Protein AF-A0A377W4S7-F1 (afdb_monomer_lite)

InterPro domains:
  IPR021730 YdbH-like [PF11739] (4-82)

Sequence (94 aa):
MTKSRWPLAGVKVTQQGVDGRLQAILRAHEQQMGDFTLHLDGQASDFLPDSGRWQWRYWGEGHLPRWQARWDVKGSGEWRGQCYYPEQPLHRLR

Foldseek 3Di:
DDDDDDPDPFWDQDPLAIFGKDKDWDWDDDPQQFTKIKIWIFTFDSDDLQAGKTKTKMWMKTAHVVVRDIDIDIDIDMDGRDPDDDDDDDDDDD

Secondary structure (DSSP, 8-state):
-------STT-EE-SS-EEEEEEEEEEEEETTTEEEEEEEEEEEEEE-SSEEEEEEEEEEEEEEGGGTEEEEEEEEEEEEEE------------

Organism: Klebsiella pneumoniae (NCBI:txid573)

Structure (mmCIF, N/CA/C/O backbone):
data_AF-A0A377W4S7-F1
#
_entry.id   AF-A0A377W4S7-F1
#
loop_
_atom_site.group_PDB
_atom_site.id
_atom_site.type_symbol
_atom_site.label_atom_id
_atom_site.label_alt_id
_atom_site.label_comp_id
_atom_site.label_asym_id
_atom_site.label_entity_id
_atom_site.label_seq_id
_atom_site.pdbx_PDB_ins_code
_atom_site.Cartn_x
_atom_site.Cartn_y
_atom_site.Cartn_z
_atom_site.occupancy
_atom_site.B_iso_or_equiv
_atom_site.auth_seq_id
_atom_site.auth_comp_id
_atom_site.auth_asym_id
_atom_site.auth_atom_id
_atom_site.pdbx_PDB_model_num
ATOM 1 N N . MET A 1 1 ? -34.410 -8.577 9.367 1.00 39.88 1 MET A N 1
ATOM 2 C CA . MET A 1 1 ? -33.421 -9.596 8.947 1.00 39.88 1 MET A CA 1
ATOM 3 C C . MET A 1 1 ? -32.319 -8.896 8.169 1.00 39.88 1 MET A C 1
ATOM 5 O O . MET A 1 1 ? -32.533 -8.568 7.010 1.00 39.88 1 MET A O 1
ATOM 9 N N . THR A 1 2 ? -31.177 -8.606 8.791 1.00 37.38 2 THR A N 1
ATOM 10 C CA . THR A 1 2 ? -30.062 -7.930 8.105 1.00 37.38 2 THR A CA 1
ATOM 11 C C . THR A 1 2 ? -29.013 -8.973 7.738 1.00 37.38 2 THR A C 1
ATOM 13 O O . THR A 1 2 ? -28.484 -9.667 8.602 1.00 37.38 2 THR A O 1
ATOM 16 N N . LYS A 1 3 ? -28.774 -9.144 6.436 1.00 43.19 3 LYS A N 1
ATOM 17 C CA . LYS A 1 3 ? -27.854 -10.135 5.871 1.00 43.19 3 LYS A CA 1
ATOM 18 C C . LYS A 1 3 ? -26.469 -9.509 5.729 1.00 43.19 3 LYS A C 1
ATOM 20 O O . LYS A 1 3 ? -26.228 -8.776 4.775 1.00 43.19 3 LYS A O 1
ATOM 25 N N . SER A 1 4 ? -25.561 -9.822 6.647 1.00 52.78 4 SER A N 1
ATOM 26 C CA . SER A 1 4 ? -24.146 -9.469 6.514 1.00 52.78 4 SER A CA 1
ATOM 27 C C . SER A 1 4 ? -23.487 -10.436 5.531 1.00 52.78 4 SER A C 1
ATOM 29 O O . SER A 1 4 ? -23.372 -11.632 5.797 1.00 52.78 4 SER A O 1
ATOM 31 N N . ARG A 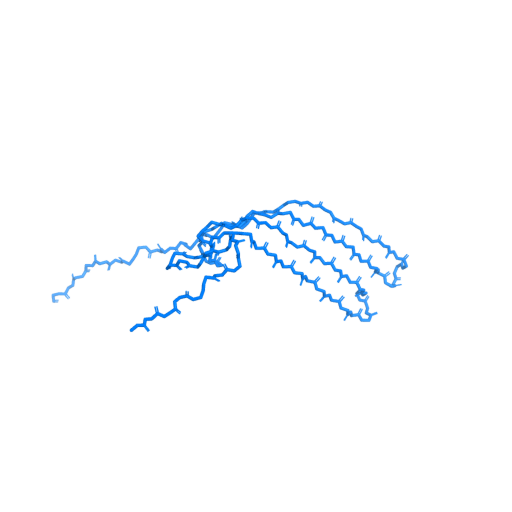1 5 ? -23.109 -9.940 4.350 1.00 51.00 5 ARG A N 1
ATOM 32 C CA . ARG A 1 5 ? -22.258 -10.688 3.420 1.00 51.00 5 ARG A CA 1
ATOM 33 C C . ARG A 1 5 ? -20.826 -10.568 3.929 1.00 51.00 5 ARG A C 1
ATOM 35 O O . ARG A 1 5 ? -20.271 -9.475 3.933 1.00 51.00 5 ARG A O 1
ATOM 42 N N . TRP A 1 6 ? -20.284 -11.681 4.409 1.00 59.25 6 TRP A N 1
ATOM 43 C CA . TRP A 1 6 ? -18.918 -11.763 4.907 1.00 59.25 6 TRP A CA 1
ATOM 44 C C . TRP A 1 6 ? -17.931 -11.330 3.811 1.00 59.25 6 TRP A C 1
ATOM 46 O O . TRP A 1 6 ? -18.042 -11.826 2.686 1.00 59.25 6 TRP A O 1
ATOM 56 N N . PRO A 1 7 ? -16.987 -10.419 4.096 1.00 52.38 7 PRO A N 1
ATOM 57 C CA . PRO A 1 7 ? -15.853 -10.184 3.211 1.00 52.38 7 PRO A CA 1
ATOM 58 C C . PRO A 1 7 ? -15.072 -11.485 2.979 1.00 52.38 7 PRO A C 1
ATOM 60 O O . PRO A 1 7 ? -15.041 -12.380 3.828 1.00 52.38 7 PRO A O 1
ATOM 63 N N . LEU A 1 8 ? -14.470 -11.578 1.792 1.00 56.78 8 LEU A N 1
ATOM 64 C CA . LEU A 1 8 ? -13.588 -12.665 1.369 1.00 56.78 8 LEU A CA 1
ATOM 65 C C . LEU A 1 8 ? -12.601 -12.986 2.501 1.00 56.78 8 LEU A C 1
ATOM 67 O O . LEU A 1 8 ? -12.008 -12.071 3.073 1.00 56.78 8 LEU A O 1
ATOM 71 N N . ALA A 1 9 ? -12.504 -14.269 2.858 1.00 63.44 9 ALA A N 1
ATOM 72 C CA . ALA A 1 9 ? -11.816 -14.766 4.047 1.00 63.44 9 ALA A CA 1
ATOM 73 C C . ALA A 1 9 ? -10.520 -13.989 4.356 1.00 63.44 9 ALA A C 1
ATOM 75 O O . ALA A 1 9 ? -9.542 -14.090 3.619 1.00 63.44 9 ALA A O 1
ATOM 76 N N . GLY A 1 10 ? -10.524 -13.213 5.446 1.00 64.50 10 GLY A N 1
ATOM 77 C CA . GLY A 1 10 ? -9.318 -12.578 5.988 1.00 64.50 10 GLY A CA 1
ATOM 78 C C . GLY A 1 10 ? -9.368 -11.063 6.192 1.00 64.50 10 GLY A C 1
ATOM 79 O O . GLY A 1 10 ? -8.539 -10.579 6.953 1.00 64.50 10 GLY A O 1
ATOM 80 N N . VAL A 1 11 ? -10.317 -10.328 5.601 1.00 74.50 11 VAL A N 1
ATOM 81 C CA . VAL A 1 11 ? -10.536 -8.895 5.902 1.00 74.50 11 VAL A CA 1
ATOM 82 C C . VAL A 1 11 ? -11.785 -8.734 6.756 1.00 74.50 11 VAL A C 1
ATOM 84 O O . VAL A 1 11 ? -12.791 -9.369 6.477 1.00 74.50 11 VAL A O 1
ATOM 87 N N . LYS A 1 12 ? -11.751 -7.915 7.803 1.00 77.81 12 LYS A N 1
ATOM 88 C CA . LYS A 1 12 ? -12.897 -7.562 8.644 1.00 77.81 12 LYS A CA 1
ATOM 89 C C . LYS A 1 12 ? -12.975 -6.045 8.717 1.00 77.81 12 LYS A C 1
ATOM 91 O O . LYS A 1 12 ? -11.968 -5.383 8.931 1.00 77.81 12 LYS A O 1
ATOM 96 N N . VAL A 1 13 ? -14.174 -5.508 8.533 1.00 76.56 13 VAL A N 1
ATOM 97 C CA . VAL A 1 13 ? -14.446 -4.086 8.757 1.00 76.56 13 VAL A CA 1
ATOM 98 C C . VAL A 1 13 ? -15.169 -3.982 10.089 1.00 76.56 13 VAL A C 1
ATOM 100 O O . VAL A 1 13 ? -16.237 -4.575 10.260 1.00 76.56 13 VAL A O 1
ATOM 103 N N . THR A 1 14 ? -14.562 -3.282 11.037 1.00 75.44 14 THR A N 1
ATOM 104 C CA . THR A 1 14 ? -15.112 -3.006 12.365 1.00 75.44 14 THR A CA 1
ATOM 105 C C . THR A 1 14 ? -15.483 -1.524 12.456 1.00 75.44 14 THR A C 1
ATOM 107 O O . THR A 1 14 ? -15.279 -0.762 11.512 1.00 75.44 14 THR A O 1
ATOM 110 N N . GLN A 1 15 ? -16.059 -1.090 13.580 1.00 73.62 15 GLN A N 1
ATOM 111 C CA . GLN A 1 15 ? -16.235 0.349 13.824 1.00 73.62 15 GLN A CA 1
ATOM 112 C C . GLN A 1 15 ? -14.888 1.058 14.045 1.00 73.62 15 GLN A C 1
ATOM 114 O O . GLN A 1 15 ? -14.803 2.271 13.891 1.00 73.62 15 GLN A O 1
ATOM 119 N N . GLN A 1 16 ? -13.856 0.299 14.409 1.00 77.88 16 GLN A N 1
ATOM 120 C CA . GLN A 1 16 ? -12.525 0.766 14.767 1.00 77.88 16 GLN A CA 1
ATOM 121 C C . GLN A 1 16 ? -11.588 0.865 13.558 1.00 77.88 16 GLN A C 1
ATOM 123 O O . GLN A 1 16 ? -10.634 1.633 13.603 1.00 77.88 16 GLN A O 1
ATOM 128 N N . GLY A 1 17 ? -11.870 0.140 12.472 1.00 83.06 17 GLY A N 1
ATOM 129 C CA . GLY A 1 17 ? -11.116 0.225 11.228 1.00 83.06 17 GLY A CA 1
ATOM 130 C C . GLY A 1 17 ? -11.162 -1.067 10.425 1.00 83.06 17 GLY A C 1
ATOM 131 O O . GLY A 1 17 ? -12.106 -1.857 10.515 1.00 83.06 17 GLY A O 1
ATOM 132 N N . VAL A 1 18 ? -10.135 -1.271 9.603 1.00 86.31 18 VAL A N 1
ATOM 133 C CA . VAL A 1 18 ? -9.976 -2.486 8.802 1.00 86.31 18 VAL A CA 1
ATOM 134 C C . VAL A 1 18 ? -8.918 -3.396 9.415 1.00 86.31 18 VAL A C 1
ATOM 136 O O . VAL A 1 18 ? -7.753 -3.021 9.540 1.00 86.31 18 VAL A O 1
ATOM 139 N N . ASP A 1 19 ? -9.312 -4.625 9.724 1.00 89.31 19 ASP A N 1
ATOM 140 C CA . ASP A 1 19 ? -8.403 -5.714 10.063 1.00 89.31 19 ASP A CA 1
ATOM 141 C C . ASP A 1 19 ? -8.247 -6.637 8.864 1.00 89.31 19 ASP A C 1
ATOM 143 O O . ASP A 1 19 ? -9.223 -6.943 8.182 1.00 89.31 19 ASP A O 1
ATOM 147 N N . GLY A 1 20 ? -7.047 -7.156 8.625 1.00 88.94 20 GLY A N 1
ATOM 148 C CA . GLY A 1 20 ? -6.843 -8.173 7.593 1.00 88.94 20 GLY A CA 1
ATOM 149 C C . GLY A 1 20 ? -5.780 -7.841 6.565 1.00 88.94 20 GLY A C 1
ATOM 150 O O . GLY A 1 20 ? -5.086 -6.832 6.652 1.00 88.94 20 GLY A O 1
ATOM 151 N N . ARG A 1 21 ? -5.649 -8.712 5.566 1.00 92.31 21 ARG A N 1
ATOM 152 C CA . ARG A 1 21 ? -4.713 -8.492 4.464 1.00 92.31 21 ARG A CA 1
ATOM 153 C C . ARG A 1 21 ? -5.202 -7.350 3.571 1.00 92.31 21 ARG A C 1
ATOM 155 O O . ARG A 1 21 ? -6.272 -7.455 2.978 1.00 92.31 21 ARG A O 1
ATOM 162 N N . LEU A 1 22 ? -4.396 -6.305 3.423 1.00 91.00 22 LEU A N 1
ATOM 163 C CA . LEU A 1 22 ? -4.621 -5.207 2.486 1.00 91.00 22 LEU A CA 1
ATOM 164 C C . LEU A 1 22 ? -3.600 -5.257 1.352 1.00 91.00 22 LEU A C 1
ATOM 166 O O . LEU A 1 22 ? -2.400 -5.409 1.591 1.00 91.00 22 LEU A O 1
ATOM 170 N N . GLN A 1 23 ? -4.100 -5.096 0.127 1.00 93.25 23 GLN A N 1
ATOM 171 C CA . GLN A 1 23 ? -3.311 -5.014 -1.099 1.00 93.25 23 GLN A CA 1
ATOM 172 C C . GLN A 1 23 ? -3.592 -3.700 -1.819 1.00 93.25 23 GLN A C 1
ATOM 174 O O . GLN A 1 23 ? -4.750 -3.311 -1.968 1.00 93.25 23 GLN A O 1
ATOM 179 N N . ALA A 1 24 ? -2.540 -3.060 -2.318 1.00 90.56 24 ALA A N 1
ATOM 180 C CA . ALA A 1 24 ? -2.633 -1.901 -3.192 1.00 90.56 24 ALA A CA 1
ATOM 181 C C . ALA A 1 24 ? -1.660 -2.045 -4.365 1.00 90.56 24 ALA A C 1
ATOM 183 O O . ALA A 1 24 ? -0.566 -2.592 -4.226 1.00 90.56 24 ALA A O 1
ATOM 184 N N . ILE A 1 25 ? -2.070 -1.555 -5.533 1.00 90.81 25 ILE A N 1
ATOM 185 C CA . ILE A 1 25 ? -1.237 -1.518 -6.735 1.00 90.81 25 ILE A CA 1
ATOM 186 C C . ILE A 1 25 ? -1.308 -0.101 -7.288 1.00 90.81 25 ILE A C 1
ATOM 188 O O . ILE A 1 25 ? -2.378 0.371 -7.667 1.00 90.81 25 ILE A O 1
ATOM 192 N N . LEU A 1 26 ? -0.162 0.565 -7.336 1.00 89.38 26 LEU A N 1
ATOM 193 C CA . LEU A 1 26 ? 0.003 1.881 -7.935 1.00 89.38 26 LEU A CA 1
ATOM 194 C C . LEU A 1 26 ? 0.628 1.689 -9.311 1.00 89.38 26 LEU A C 1
ATOM 196 O O . LEU A 1 26 ? 1.693 1.086 -9.436 1.00 89.38 26 LEU A O 1
ATOM 200 N N . ARG A 1 27 ? -0.051 2.183 -10.342 1.00 90.31 27 ARG A N 1
ATOM 201 C CA . ARG A 1 27 ? 0.439 2.181 -11.720 1.00 90.31 27 ARG A CA 1
ATOM 202 C C . ARG A 1 27 ? 0.418 3.603 -12.227 1.00 90.31 27 ARG A C 1
ATOM 204 O O . ARG A 1 27 ? -0.611 4.266 -12.101 1.00 90.31 27 ARG A O 1
ATOM 211 N N . ALA A 1 28 ? 1.514 4.041 -12.820 1.00 85.25 28 ALA A N 1
ATOM 212 C CA . ALA A 1 28 ? 1.513 5.267 -13.592 1.00 85.25 28 ALA A CA 1
ATOM 213 C C . ALA A 1 28 ? 2.161 5.020 -14.948 1.00 85.25 28 ALA A C 1
ATOM 215 O O . ALA A 1 28 ? 3.135 4.276 -15.066 1.00 85.25 28 ALA A O 1
ATOM 216 N N . HIS A 1 29 ? 1.576 5.669 -15.944 1.00 84.50 29 HIS A N 1
ATOM 217 C CA . HIS A 1 29 ? 2.095 5.770 -17.292 1.00 84.50 29 HIS A CA 1
ATOM 218 C C . HIS A 1 29 ? 2.126 7.255 -17.633 1.00 84.50 29 HIS A C 1
ATOM 220 O O . HIS A 1 29 ? 1.075 7.891 -17.733 1.00 84.50 29 HIS A O 1
ATOM 226 N N . GLU A 1 30 ? 3.318 7.824 -17.763 1.00 73.56 30 GLU A N 1
ATOM 227 C CA . GLU A 1 30 ? 3.492 9.216 -18.173 1.00 73.56 30 GLU A CA 1
ATOM 228 C C . GLU A 1 30 ? 4.656 9.298 -19.162 1.00 73.56 30 GLU A C 1
ATOM 230 O O . GLU 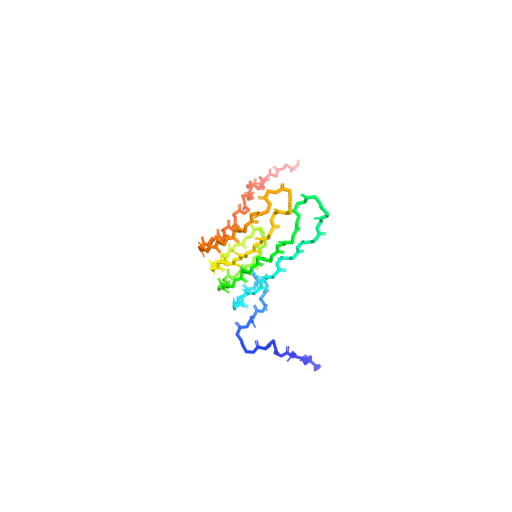A 1 30 ? 5.695 8.667 -18.972 1.00 73.56 30 GLU A O 1
ATOM 235 N N . GLN A 1 31 ? 4.470 10.042 -20.256 1.00 69.50 31 GLN A N 1
ATOM 236 C CA . GLN A 1 31 ? 5.373 10.007 -21.413 1.00 69.50 31 GLN A CA 1
ATOM 237 C C . GLN A 1 31 ? 6.816 10.401 -21.065 1.00 69.50 31 GLN A C 1
ATOM 239 O O . GLN A 1 31 ? 7.749 9.966 -21.741 1.00 69.50 31 GLN A O 1
ATOM 244 N N . GLN A 1 32 ? 7.022 11.207 -20.020 1.00 66.06 32 GLN A N 1
ATOM 245 C CA . GLN A 1 32 ? 8.342 11.683 -19.630 1.00 66.06 32 GLN A CA 1
ATOM 246 C C . GLN A 1 32 ? 8.961 10.973 -18.410 1.00 66.06 32 GLN A C 1
ATOM 248 O O . GLN A 1 32 ? 10.192 10.910 -18.297 1.00 66.06 32 GLN A O 1
ATOM 253 N N . MET A 1 33 ? 8.147 10.472 -17.484 1.00 67.69 33 MET A N 1
ATOM 254 C CA . MET A 1 33 ? 8.539 9.753 -16.266 1.00 67.69 33 MET A CA 1
ATOM 255 C C . MET A 1 33 ? 8.569 8.238 -16.480 1.00 67.69 33 MET A C 1
ATOM 257 O O . MET A 1 33 ? 9.212 7.540 -15.702 1.00 67.69 33 MET A O 1
ATOM 261 N N . GLY A 1 34 ? 7.957 7.746 -17.559 1.00 77.88 34 GLY A N 1
ATOM 262 C CA . GLY A 1 34 ? 7.936 6.341 -17.929 1.00 77.88 34 GLY A CA 1
ATOM 263 C C . GLY A 1 34 ? 6.830 5.531 -17.270 1.00 77.88 34 GLY A C 1
ATOM 264 O O . GLY A 1 34 ? 5.880 6.062 -16.694 1.00 77.88 34 GLY A O 1
ATOM 265 N N . ASP A 1 35 ? 6.970 4.217 -17.399 1.00 87.88 35 ASP A N 1
ATOM 266 C CA . ASP A 1 35 ? 6.053 3.224 -16.858 1.00 87.88 35 ASP A CA 1
ATOM 267 C C . ASP A 1 35 ? 6.579 2.706 -15.530 1.00 87.88 35 ASP A C 1
ATOM 269 O O . ASP A 1 35 ? 7.724 2.251 -15.455 1.00 87.88 35 ASP A O 1
ATOM 273 N N . PHE A 1 36 ? 5.737 2.706 -14.499 1.00 88.62 36 PHE A N 1
ATOM 274 C CA . PHE A 1 36 ? 6.056 1.996 -13.266 1.00 88.62 36 PHE A CA 1
ATOM 275 C C . PHE A 1 36 ? 4.849 1.314 -12.638 1.00 88.62 36 PHE A C 1
ATOM 277 O O . PHE A 1 36 ? 3.709 1.778 -12.729 1.00 88.62 36 PHE A O 1
ATOM 284 N N . THR A 1 37 ? 5.130 0.203 -11.959 1.00 93.81 37 THR A N 1
ATOM 285 C CA . THR A 1 37 ? 4.170 -0.516 -11.123 1.00 93.81 37 THR A CA 1
ATOM 286 C C . THR A 1 37 ? 4.771 -0.742 -9.745 1.00 93.81 37 THR A C 1
ATOM 288 O O . THR A 1 37 ? 5.867 -1.279 -9.621 1.00 93.81 37 THR A O 1
ATOM 291 N N . LEU A 1 38 ? 4.028 -0.368 -8.706 1.00 93.12 38 LEU A N 1
ATOM 292 C CA . LEU A 1 38 ? 4.377 -0.610 -7.313 1.00 93.12 38 LEU A CA 1
ATOM 293 C C . LEU A 1 38 ? 3.264 -1.409 -6.640 1.00 93.12 38 LEU A C 1
ATOM 295 O O . LEU A 1 38 ? 2.107 -0.991 -6.609 1.00 93.12 38 LEU A O 1
ATOM 299 N N . HIS A 1 39 ? 3.631 -2.554 -6.086 1.00 96.00 39 HIS A N 1
ATOM 300 C CA . HIS A 1 39 ? 2.771 -3.404 -5.282 1.00 96.00 39 HIS A CA 1
ATOM 301 C C . HIS A 1 39 ? 3.015 -3.137 -3.802 1.00 96.00 39 HIS A C 1
ATOM 303 O O . HIS A 1 39 ? 4.158 -2.992 -3.375 1.00 96.00 39 HIS A O 1
ATOM 309 N N . LEU A 1 40 ? 1.939 -3.119 -3.023 1.00 95.69 40 LEU A N 1
ATOM 310 C CA . LEU A 1 40 ? 1.957 -3.120 -1.570 1.00 95.69 40 LEU A CA 1
ATOM 311 C C . LEU A 1 40 ? 1.050 -4.251 -1.096 1.00 95.69 40 LEU A C 1
ATOM 313 O O . LEU A 1 40 ? -0.102 -4.340 -1.518 1.00 95.69 40 LEU A O 1
ATOM 317 N N . ASP A 1 41 ? 1.559 -5.105 -0.219 1.00 95.56 41 ASP A N 1
ATOM 318 C CA . ASP A 1 41 ? 0.802 -6.209 0.364 1.00 95.56 41 ASP A CA 1
ATOM 319 C C . ASP A 1 41 ? 1.165 -6.365 1.835 1.00 95.56 41 ASP A C 1
ATOM 321 O O . ASP A 1 41 ? 2.344 -6.443 2.195 1.00 95.56 41 ASP A O 1
ATOM 325 N N . GLY A 1 42 ? 0.158 -6.388 2.701 1.00 93.50 42 GLY A N 1
ATOM 326 C CA . GLY A 1 42 ? 0.403 -6.306 4.131 1.00 93.50 42 GLY A CA 1
ATOM 327 C C . GLY A 1 42 ? -0.779 -6.660 5.007 1.00 93.50 42 GLY A C 1
ATOM 328 O O . GLY A 1 42 ? -1.882 -6.887 4.525 1.00 93.50 42 GLY A O 1
ATOM 329 N N . GLN A 1 43 ? -0.536 -6.671 6.312 1.00 94.25 43 GLN A N 1
ATOM 330 C CA . GLN A 1 43 ? -1.529 -6.948 7.339 1.00 94.25 43 GLN A CA 1
ATOM 331 C C . GLN A 1 43 ? -1.911 -5.653 8.058 1.00 94.25 43 GLN A C 1
ATOM 333 O O . GLN A 1 43 ? -1.052 -4.917 8.553 1.00 94.25 43 GLN A O 1
ATOM 338 N N . ALA A 1 44 ? -3.208 -5.391 8.108 1.00 91.88 44 ALA A N 1
ATOM 339 C CA . ALA A 1 44 ? -3.823 -4.281 8.808 1.00 91.88 44 ALA A CA 1
ATOM 340 C C . ALA A 1 44 ? -4.406 -4.728 10.154 1.00 91.88 44 ALA A C 1
ATOM 342 O O . ALA A 1 44 ? -4.858 -5.873 10.292 1.00 91.88 44 ALA A O 1
ATOM 343 N N . SER A 1 45 ? -4.367 -3.814 11.121 1.00 88.88 45 SER A N 1
ATOM 344 C CA . SER A 1 45 ? -5.001 -3.921 12.434 1.00 88.88 45 SER A CA 1
ATOM 345 C C . SER A 1 45 ? -5.649 -2.581 12.748 1.00 88.88 45 SER A C 1
ATOM 347 O O . SER A 1 45 ? -4.941 -1.567 12.792 1.00 88.88 45 SER A O 1
ATOM 349 N N . ASP A 1 46 ? -6.969 -2.589 12.924 1.00 85.88 46 ASP A N 1
ATOM 350 C CA . ASP A 1 46 ? -7.799 -1.399 13.147 1.00 85.88 46 ASP A CA 1
ATOM 351 C C . ASP A 1 46 ? -7.437 -0.240 12.199 1.00 85.88 46 ASP A C 1
ATOM 353 O O . ASP A 1 46 ? -7.362 0.918 12.601 1.00 85.88 46 ASP A O 1
ATOM 357 N N . PHE A 1 47 ? -7.112 -0.544 10.938 1.00 83.88 47 PHE A N 1
ATOM 358 C CA . PHE A 1 47 ? -6.540 0.451 10.037 1.00 83.88 47 PHE A CA 1
ATOM 359 C C . PHE A 1 47 ? -7.585 1.471 9.588 1.00 83.88 47 PHE A C 1
ATOM 361 O O . PHE A 1 47 ? -8.571 1.132 8.928 1.00 83.88 47 PHE A O 1
ATOM 368 N N . LEU A 1 48 ? -7.289 2.729 9.888 1.00 83.00 48 LEU A N 1
ATOM 369 C CA . LEU A 1 48 ? -7.832 3.945 9.309 1.00 83.00 48 LEU A CA 1
ATOM 370 C C . LEU A 1 48 ? -6.638 4.814 8.848 1.00 83.00 48 LEU A C 1
ATOM 372 O O . LEU A 1 48 ? -5.528 4.680 9.369 1.00 83.00 48 LEU A O 1
ATOM 376 N N . PRO A 1 49 ? -6.804 5.727 7.876 1.00 75.62 49 PRO A N 1
ATOM 377 C CA . PRO A 1 49 ? -5.720 6.649 7.514 1.00 75.62 49 PRO A CA 1
ATOM 378 C C . PRO A 1 49 ? -5.235 7.457 8.729 1.00 75.62 49 PRO A C 1
ATOM 380 O O . PRO A 1 49 ? -4.044 7.648 8.942 1.00 75.62 49 PRO A O 1
ATOM 383 N N . ASP A 1 50 ? -6.166 7.821 9.597 1.00 78.62 50 ASP A N 1
ATOM 384 C CA . ASP A 1 50 ? -5.9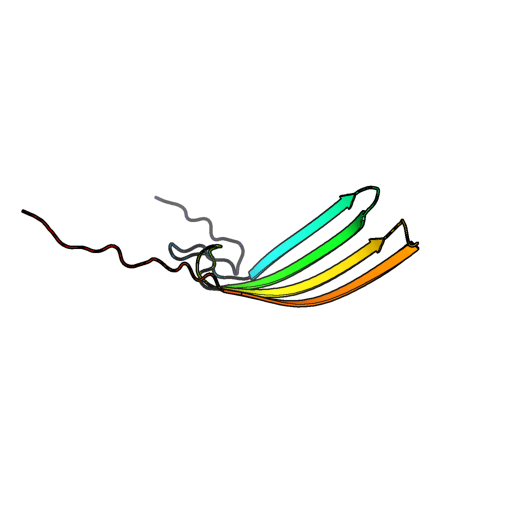49 8.715 10.731 1.00 78.62 50 ASP A CA 1
ATOM 385 C C . ASP A 1 50 ? -5.578 7.969 12.033 1.00 78.62 50 ASP A C 1
ATOM 387 O O . ASP A 1 50 ? -4.998 8.538 12.962 1.00 78.62 50 ASP A O 1
ATOM 391 N N . SER A 1 51 ? -5.854 6.664 12.114 1.00 80.38 51 SER A N 1
ATOM 392 C CA . SER A 1 51 ? -5.591 5.836 13.297 1.00 80.38 51 SER A CA 1
ATOM 393 C C . SER A 1 51 ? -5.323 4.373 12.938 1.00 80.38 51 SER A C 1
ATOM 395 O O . SER A 1 51 ? -5.757 3.870 11.914 1.00 80.38 51 SER A O 1
ATOM 397 N N . GLY A 1 52 ? -4.585 3.657 13.782 1.00 85.25 52 GLY A N 1
ATOM 398 C CA . GLY A 1 52 ? -4.337 2.228 13.573 1.00 85.25 52 GLY A CA 1
ATOM 399 C C . GLY A 1 52 ? -3.102 1.936 12.728 1.00 85.25 52 GLY A C 1
ATOM 400 O O . GLY A 1 52 ? -2.204 2.773 12.593 1.00 85.25 52 GLY A O 1
ATOM 401 N N . ARG A 1 53 ? -2.991 0.696 12.238 1.00 90.94 53 ARG A N 1
ATOM 402 C CA . ARG A 1 53 ? -1.722 0.177 11.717 1.00 90.94 53 ARG A CA 1
ATOM 403 C C . ARG A 1 53 ? -1.892 -0.646 10.452 1.00 90.94 53 ARG A C 1
ATOM 405 O O . ARG A 1 53 ? -2.724 -1.544 10.393 1.00 90.94 53 ARG A O 1
ATOM 412 N N . TRP A 1 54 ? -1.009 -0.424 9.487 1.00 93.31 54 TRP A N 1
ATOM 413 C CA . TRP A 1 54 ? -0.833 -1.321 8.348 1.00 93.31 54 TRP A CA 1
ATOM 414 C C . TRP A 1 54 ? 0.655 -1.594 8.158 1.00 93.31 54 TRP A C 1
ATOM 416 O O . TRP A 1 54 ? 1.431 -0.668 7.970 1.00 93.31 54 TRP A O 1
ATOM 426 N N . GLN A 1 55 ? 1.066 -2.857 8.255 1.00 94.38 55 GLN A N 1
ATOM 427 C CA . GLN A 1 55 ? 2.439 -3.293 7.991 1.00 94.38 55 GLN A CA 1
ATOM 428 C C . GLN A 1 55 ? 2.466 -4.001 6.646 1.00 94.38 55 GLN A C 1
ATOM 430 O O . GLN A 1 55 ? 1.764 -4.999 6.475 1.00 94.38 55 GLN A O 1
ATOM 435 N N . TRP A 1 56 ? 3.273 -3.526 5.703 1.00 95.38 56 TRP A N 1
ATOM 436 C CA . TRP A 1 56 ? 3.320 -4.079 4.352 1.00 95.38 56 TRP A CA 1
ATOM 437 C C . TRP A 1 56 ? 4.734 -4.350 3.874 1.00 95.38 56 TRP A C 1
ATOM 439 O O . TRP A 1 56 ? 5.718 -3.767 4.329 1.00 95.38 56 TRP A O 1
ATOM 449 N N . ARG A 1 57 ? 4.818 -5.234 2.888 1.00 97.44 57 ARG A N 1
ATOM 450 C CA . ARG A 1 57 ? 5.945 -5.328 1.968 1.00 97.44 57 ARG A CA 1
ATOM 451 C C . ARG A 1 57 ? 5.572 -4.601 0.692 1.00 97.44 57 ARG A C 1
ATOM 453 O O . ARG A 1 57 ? 4.405 -4.591 0.306 1.00 97.44 57 ARG A O 1
ATOM 460 N N . TYR A 1 58 ? 6.561 -4.004 0.051 1.00 95.75 58 TYR A N 1
ATOM 461 C CA . TYR A 1 58 ? 6.395 -3.426 -1.268 1.00 95.75 58 TYR A CA 1
ATOM 462 C C . TYR A 1 58 ? 7.448 -3.963 -2.222 1.00 95.75 58 TYR A C 1
ATOM 464 O O . TYR A 1 58 ? 8.565 -4.293 -1.815 1.00 95.75 58 TYR A O 1
ATOM 472 N N . TRP A 1 59 ? 7.075 -4.054 -3.489 1.00 97.31 59 TRP A N 1
ATOM 473 C CA . TRP A 1 59 ? 7.986 -4.343 -4.584 1.00 97.31 59 TRP A CA 1
ATOM 474 C C . TRP A 1 59 ? 7.473 -3.672 -5.845 1.00 97.31 59 TRP A C 1
ATOM 476 O O . TRP A 1 59 ? 6.265 -3.513 -6.033 1.00 97.31 59 TRP A O 1
ATOM 486 N N . GLY A 1 60 ? 8.383 -3.256 -6.704 1.00 94.12 60 GLY A N 1
ATOM 487 C CA . GLY A 1 60 ? 8.004 -2.571 -7.918 1.00 94.12 60 GLY A CA 1
ATOM 488 C C . GLY A 1 60 ? 9.167 -2.423 -8.860 1.00 94.12 60 GLY A C 1
ATOM 489 O O . GLY A 1 60 ? 10.327 -2.442 -8.458 1.00 94.12 60 GLY A O 1
ATOM 490 N N . GLU A 1 61 ? 8.816 -2.232 -10.112 1.00 93.44 61 GLU A N 1
ATOM 491 C CA . GLU A 1 61 ? 9.762 -1.990 -11.177 1.00 93.44 61 GLU A CA 1
ATOM 492 C C . GLU A 1 61 ? 9.241 -0.879 -12.076 1.00 93.44 61 GLU A C 1
ATOM 494 O O . GLU A 1 61 ? 8.039 -0.576 -12.122 1.00 93.44 61 GLU A O 1
ATOM 499 N N . GLY A 1 62 ? 10.164 -0.278 -12.812 1.00 90.19 62 GLY A N 1
ATOM 500 C CA . GLY A 1 62 ? 9.819 0.716 -13.802 1.00 90.19 62 GLY A CA 1
ATOM 501 C C . GLY A 1 62 ? 10.896 0.916 -14.847 1.00 90.19 62 GLY A C 1
ATOM 502 O O . GLY A 1 62 ? 12.045 0.481 -14.716 1.00 90.19 62 GLY A O 1
ATOM 503 N N . HIS A 1 63 ? 10.490 1.596 -15.907 1.00 88.81 63 HIS A N 1
ATOM 504 C CA . HIS A 1 63 ? 11.350 2.021 -16.993 1.00 88.81 63 HIS A CA 1
ATOM 505 C C . HIS A 1 63 ? 11.359 3.544 -17.046 1.00 88.81 63 HIS A C 1
ATOM 507 O O . HIS A 1 63 ? 10.310 4.172 -16.973 1.00 88.81 63 HIS A O 1
ATOM 513 N N . LEU A 1 64 ? 12.547 4.125 -17.189 1.00 84.25 64 LEU A N 1
ATOM 514 C CA . LEU A 1 64 ? 12.778 5.556 -17.348 1.00 84.25 64 LEU A CA 1
ATOM 515 C C . LEU A 1 64 ? 13.206 5.812 -18.804 1.00 84.25 64 LEU A C 1
ATOM 517 O O . LEU A 1 64 ? 14.401 5.717 -19.101 1.00 84.25 64 LEU A O 1
ATOM 521 N N . PRO A 1 65 ? 12.274 6.153 -19.722 1.00 81.56 65 PRO A N 1
ATOM 522 C CA . PRO A 1 65 ? 12.558 6.275 -21.152 1.00 81.56 65 PRO A CA 1
ATOM 523 C C . PRO A 1 65 ? 13.667 7.280 -21.455 1.00 81.56 65 PRO A C 1
ATOM 525 O O . PRO A 1 65 ? 14.530 7.018 -22.289 1.00 81.56 65 PRO A O 1
ATOM 528 N N . ARG A 1 66 ? 13.691 8.407 -20.726 1.00 78.69 66 ARG A N 1
ATOM 529 C CA . ARG A 1 66 ? 14.695 9.468 -20.908 1.00 78.69 66 ARG A CA 1
ATOM 530 C C . ARG A 1 66 ? 16.132 9.004 -20.678 1.00 78.69 66 ARG A C 1
ATOM 532 O O . ARG A 1 66 ? 17.038 9.547 -21.301 1.00 78.69 66 ARG A O 1
ATOM 539 N N . TRP A 1 67 ? 16.343 8.018 -19.812 1.00 83.06 67 TRP A N 1
ATOM 540 C CA . TRP A 1 67 ? 17.676 7.502 -19.485 1.00 83.06 67 TRP A CA 1
ATOM 541 C C . TRP A 1 67 ? 17.892 6.064 -19.947 1.00 83.06 67 TRP A C 1
ATOM 543 O O . TRP A 1 67 ? 18.927 5.488 -19.629 1.00 83.06 67 TRP A O 1
ATOM 553 N N . GLN A 1 68 ? 16.931 5.486 -20.683 1.00 85.31 68 GLN A N 1
ATOM 554 C CA . GLN A 1 68 ? 16.946 4.077 -21.103 1.00 85.31 68 GLN A CA 1
ATOM 555 C C . GLN A 1 68 ? 17.285 3.136 -19.934 1.00 85.31 68 GLN A C 1
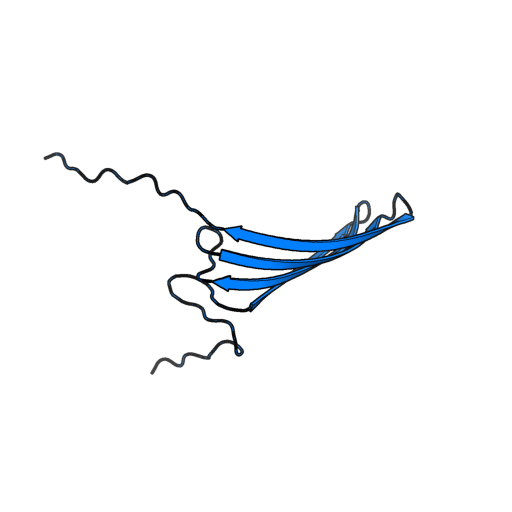ATOM 557 O O . GLN A 1 68 ? 17.990 2.140 -20.085 1.00 85.31 68 GLN A O 1
ATOM 562 N N . ALA A 1 69 ? 16.811 3.490 -18.739 1.00 86.75 69 ALA A N 1
ATOM 563 C CA . ALA A 1 69 ? 17.185 2.836 -17.497 1.00 86.75 69 ALA A CA 1
ATOM 564 C C . ALA A 1 69 ? 15.996 2.068 -16.929 1.00 86.75 69 ALA A C 1
ATOM 566 O O . ALA A 1 69 ? 14.849 2.507 -17.026 1.00 86.75 69 ALA A O 1
ATOM 567 N N . ARG A 1 70 ? 16.277 0.931 -16.295 1.00 90.12 70 ARG A N 1
ATOM 568 C CA . ARG A 1 70 ? 15.299 0.170 -15.515 1.00 90.12 70 ARG A CA 1
ATOM 569 C C . ARG A 1 70 ? 15.657 0.263 -14.044 1.00 90.12 70 ARG A C 1
ATOM 571 O O . ARG A 1 70 ? 16.836 0.303 -13.698 1.00 90.12 70 ARG A O 1
ATOM 578 N N . TRP A 1 71 ? 14.644 0.260 -13.197 1.00 88.06 71 TRP A N 1
ATOM 579 C CA . TRP A 1 71 ? 14.819 0.147 -11.757 1.00 88.06 71 TRP A CA 1
ATOM 580 C C . TRP A 1 71 ? 13.917 -0.956 -11.206 1.00 88.06 71 TRP A C 1
ATOM 582 O O . TRP A 1 71 ? 12.845 -1.214 -11.749 1.00 88.06 71 TRP A O 1
ATOM 592 N N . ASP A 1 72 ? 14.381 -1.595 -10.136 1.00 92.88 72 ASP A N 1
ATOM 593 C CA . ASP A 1 72 ? 13.650 -2.560 -9.313 1.00 92.88 72 ASP A CA 1
ATOM 594 C C . ASP A 1 72 ? 13.855 -2.157 -7.851 1.00 92.88 72 ASP A C 1
ATOM 596 O O . ASP A 1 72 ? 14.958 -1.772 -7.449 1.00 92.88 72 ASP A O 1
ATOM 600 N N . VAL A 1 73 ? 12.787 -2.200 -7.063 1.00 93.25 73 VAL A N 1
ATOM 601 C CA . VAL A 1 73 ? 12.821 -1.870 -5.643 1.00 93.25 73 VAL A CA 1
ATOM 602 C C . VAL A 1 73 ? 12.000 -2.877 -4.865 1.00 93.25 73 VAL A C 1
ATOM 604 O O . VAL A 1 73 ? 10.942 -3.325 -5.302 1.00 93.25 73 VAL A O 1
ATOM 607 N N . LYS A 1 74 ? 12.458 -3.189 -3.658 1.00 97.06 74 LYS A N 1
ATOM 608 C CA . LYS A 1 74 ? 11.706 -3.985 -2.696 1.00 97.06 74 LYS A CA 1
ATOM 609 C C . LYS A 1 74 ? 12.020 -3.543 -1.281 1.00 97.06 74 LYS A C 1
ATOM 611 O O . LYS A 1 74 ? 13.146 -3.150 -0.982 1.00 97.06 74 LYS A O 1
ATOM 616 N N . GLY A 1 75 ? 11.038 -3.660 -0.402 1.00 96.94 75 GLY A N 1
ATOM 617 C CA . GLY A 1 75 ? 11.210 -3.332 1.002 1.00 96.94 75 GLY A CA 1
ATOM 618 C C . GLY A 1 75 ? 9.963 -3.601 1.825 1.00 96.94 75 GLY A C 1
ATOM 619 O O . GLY A 1 75 ? 9.047 -4.313 1.410 1.00 96.94 75 GLY A O 1
ATOM 620 N N . SER A 1 76 ? 9.942 -3.025 3.017 1.00 97.19 76 SER A N 1
ATOM 621 C CA . SER A 1 76 ? 8.805 -3.065 3.929 1.00 97.19 76 SER A CA 1
ATOM 622 C C . SER A 1 76 ? 8.521 -1.678 4.478 1.00 97.19 76 SER A C 1
ATOM 624 O O . SER A 1 76 ? 9.428 -0.856 4.594 1.00 97.19 76 SER A O 1
ATOM 626 N N . GLY A 1 77 ? 7.264 -1.431 4.818 1.00 93.94 77 GLY A N 1
ATOM 627 C CA . GLY A 1 77 ? 6.800 -0.187 5.404 1.00 93.94 77 GLY A CA 1
ATOM 628 C C . GLY A 1 77 ? 5.765 -0.448 6.482 1.00 93.94 77 GLY A C 1
ATOM 629 O O . GLY A 1 77 ? 5.203 -1.540 6.599 1.00 93.94 77 GLY A O 1
ATOM 630 N N . GLU A 1 78 ? 5.528 0.579 7.278 1.00 92.69 78 GLU A N 1
ATOM 631 C CA . GLU A 1 78 ? 4.491 0.557 8.285 1.00 92.69 78 GLU A CA 1
ATOM 632 C C . GLU A 1 78 ? 3.810 1.920 8.340 1.00 92.69 78 GLU A C 1
ATOM 634 O O . GLU A 1 78 ? 4.464 2.946 8.519 1.00 92.69 78 GLU A O 1
ATOM 639 N N . TRP A 1 79 ? 2.488 1.917 8.219 1.00 89.19 79 TRP A N 1
ATOM 640 C CA . TRP A 1 79 ? 1.651 3.036 8.609 1.00 89.19 79 TRP A CA 1
ATOM 641 C C . TRP A 1 79 ? 1.312 2.902 10.082 1.00 89.19 79 TRP A C 1
ATOM 643 O O . TRP A 1 79 ? 0.852 1.844 10.522 1.00 89.19 79 TRP A O 1
ATOM 653 N N . ARG A 1 80 ? 1.485 3.995 10.820 1.00 88.81 80 ARG A N 1
ATOM 654 C CA . ARG A 1 80 ? 0.940 4.172 12.164 1.00 88.81 80 ARG A CA 1
ATOM 655 C C . ARG A 1 80 ? 0.169 5.479 12.170 1.00 88.81 80 ARG A C 1
ATOM 657 O O . ARG A 1 80 ? 0.772 6.547 12.231 1.00 88.81 80 ARG A O 1
ATOM 664 N N . GLY A 1 81 ? -1.150 5.379 12.078 1.00 80.75 81 GLY A N 1
ATOM 665 C CA . GLY A 1 81 ? -2.030 6.522 12.243 1.00 80.75 81 GLY A CA 1
ATOM 666 C C . GLY A 1 81 ? -2.004 6.933 13.708 1.00 80.75 81 GLY A C 1
ATOM 667 O O . GLY A 1 81 ? -2.335 6.133 14.587 1.00 80.75 81 GLY A O 1
ATOM 668 N N . GLN A 1 82 ? -1.578 8.162 13.973 1.00 63.50 82 GLN A N 1
ATOM 669 C CA . GLN A 1 82 ? -1.684 8.773 15.288 1.00 63.50 82 GLN A CA 1
ATOM 670 C C . GLN A 1 82 ? -2.351 10.135 15.125 1.00 63.50 82 GLN A C 1
ATOM 672 O O . GLN A 1 82 ? -1.685 11.164 15.044 1.00 63.50 82 GLN A O 1
ATOM 677 N N . CYS A 1 83 ? -3.681 10.154 15.078 1.00 52.81 83 CYS A N 1
ATOM 678 C CA . CYS A 1 83 ? -4.411 11.391 15.297 1.00 52.81 83 CYS A CA 1
ATOM 679 C C . CYS A 1 83 ? -4.203 11.851 16.740 1.00 52.81 83 CYS A C 1
ATOM 681 O O . CYS A 1 83 ? -4.756 11.292 17.686 1.00 52.81 83 CYS A O 1
ATOM 683 N N . TYR A 1 84 ? -3.392 12.893 16.903 1.00 49.09 84 TYR A N 1
ATOM 684 C CA . TYR A 1 84 ? -3.387 13.701 18.110 1.00 49.09 84 TYR A CA 1
ATOM 685 C C . TYR A 1 84 ? -4.715 14.465 18.167 1.00 49.09 84 TYR A C 1
ATOM 687 O O . TYR A 1 84 ? -4.912 15.422 17.421 1.00 49.09 84 TYR A O 1
ATOM 695 N N . TYR A 1 85 ? -5.637 14.035 19.028 1.00 47.31 85 TYR A N 1
ATOM 696 C CA . TYR A 1 85 ? -6.728 14.895 19.475 1.00 47.31 85 TYR A CA 1
ATOM 697 C C . TYR A 1 85 ? -6.185 15.740 20.631 1.00 47.31 85 TYR A C 1
ATOM 699 O O . TYR A 1 85 ? -5.981 15.186 21.713 1.00 47.31 85 TYR A O 1
ATOM 707 N N . PRO A 1 86 ? -5.915 17.049 20.456 1.00 49.03 86 PRO A N 1
ATOM 708 C CA . PRO A 1 86 ? -5.758 17.910 21.614 1.00 49.03 86 PRO A CA 1
ATOM 709 C C . PRO A 1 86 ? -7.070 17.861 22.399 1.00 49.03 86 PRO A C 1
ATOM 711 O O . PRO A 1 86 ? -8.143 18.102 21.843 1.00 49.03 86 PRO A O 1
ATOM 714 N N . GLU A 1 87 ? -6.961 17.486 23.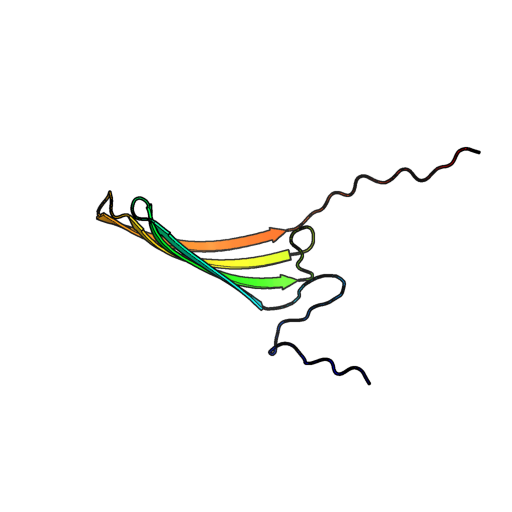671 1.00 54.16 87 GLU A N 1
ATOM 715 C CA . GLU A 1 87 ? -8.009 17.518 24.690 1.00 54.16 87 GLU A CA 1
ATOM 716 C C . GLU A 1 87 ? -8.955 18.711 24.460 1.00 54.16 87 GLU A C 1
ATOM 718 O O . GLU A 1 87 ? -8.537 19.871 24.506 1.00 54.16 87 GLU A O 1
ATOM 723 N N . GLN A 1 88 ? -10.239 18.445 24.203 1.00 61.00 88 GLN A N 1
ATOM 724 C CA . GLN A 1 88 ? -11.257 19.488 24.305 1.00 61.00 88 GLN A CA 1
ATOM 725 C C . GLN A 1 88 ? -11.348 19.885 25.783 1.00 61.00 88 GLN A C 1
ATOM 727 O O . GLN A 1 88 ? -11.636 19.013 26.608 1.00 61.00 88 GLN A O 1
ATOM 732 N N . PRO A 1 89 ? -11.159 21.160 26.166 1.00 51.28 89 PRO A N 1
ATOM 733 C CA . PRO A 1 89 ? -11.433 21.559 27.532 1.00 51.28 89 PRO A CA 1
ATOM 734 C C . PRO A 1 89 ? -12.950 21.515 27.759 1.00 51.28 89 PRO A C 1
ATOM 736 O O . PRO A 1 89 ? -13.692 22.434 27.416 1.00 51.28 89 PRO A O 1
ATOM 739 N N . LEU A 1 90 ? -13.422 20.429 28.368 1.00 55.69 90 LEU A N 1
ATOM 740 C CA . LEU A 1 90 ? -14.652 20.447 29.146 1.00 55.69 90 LEU A CA 1
ATOM 741 C C . LEU A 1 90 ? -14.372 21.306 30.378 1.00 55.69 90 LEU A C 1
ATOM 743 O O . LEU A 1 90 ? -13.548 20.915 31.188 1.00 55.69 90 LEU A O 1
ATOM 747 N N . HIS A 1 91 ? -15.008 22.476 30.475 1.00 49.19 91 HIS A N 1
ATOM 748 C CA . HIS A 1 91 ? -15.560 23.118 31.685 1.00 49.19 91 HIS A CA 1
ATOM 749 C C . HIS A 1 91 ? -15.931 24.573 31.324 1.00 49.19 91 HIS A C 1
ATOM 751 O O . HIS A 1 91 ? -15.076 25.389 31.011 1.00 49.19 91 HIS A O 1
ATOM 757 N N . ARG A 1 92 ? -17.221 24.870 31.120 1.00 53.16 92 ARG A N 1
ATOM 758 C CA . ARG A 1 92 ? -18.237 25.265 32.123 1.00 53.16 92 ARG A CA 1
ATOM 759 C C . ARG A 1 92 ? -18.084 26.726 32.580 1.00 53.16 92 ARG A C 1
ATOM 761 O O . ARG A 1 92 ? -17.336 26.997 33.507 1.00 53.16 92 ARG A O 1
ATOM 768 N N . LEU A 1 93 ? -18.931 27.602 32.041 1.00 44.16 93 LEU A N 1
ATOM 769 C CA . LEU A 1 93 ? -19.452 28.815 32.693 1.00 44.16 93 LEU A CA 1
ATOM 770 C C . LEU A 1 93 ? -20.947 28.851 32.319 1.00 44.16 93 LEU A C 1
ATOM 772 O O . LEU A 1 93 ? -21.264 28.757 31.137 1.00 44.16 93 LEU A O 1
ATOM 776 N N . ARG A 1 94 ? -21.868 28.522 33.235 1.00 52.97 94 ARG A N 1
ATOM 777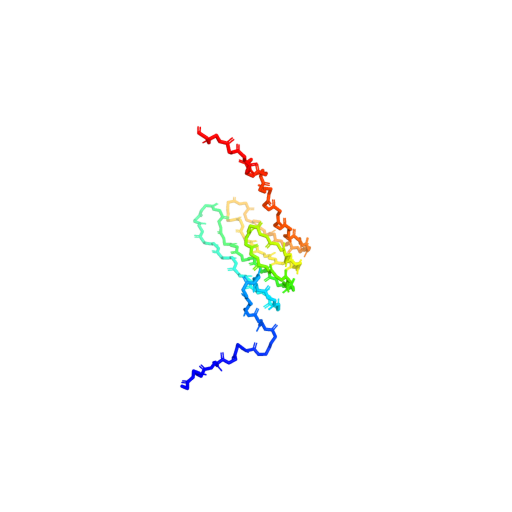 C CA . ARG A 1 94 ? -22.520 29.441 34.190 1.00 52.97 94 ARG A CA 1
ATOM 778 C C . ARG A 1 94 ? -22.968 30.741 33.544 1.00 52.97 94 ARG A C 1
ATOM 780 O O . ARG A 1 94 ? -22.076 31.507 33.135 1.00 52.97 94 ARG A O 1
#

Radius of gyration: 20.16 Å; chains: 1; bounding box: 51×44×56 Å

pLDDT: mean 78.65, std 16.77, range [37.38, 97.44]